Protein AF-A0A359LPT4-F1 (afdb_monomer)

Radius of gyration: 12.15 Å; Cα contacts (8 Å, |Δi|>4): 130; chains: 1; bounding box: 34×28×23 Å

Sequence (80 aa):
MGFALWIDDGLAWAEGTHEYRPMGSAVISVHTHFTTRDFRPSARGRMAVRDPWTFEGFFASIGHLNQHLEKRRREPRRTP

Secondary structure (DSSP, 8-state):
--EEEEEETTEEEEEE-GGGGGG-EEEEETTS---GGG-BTTS---GGG--GGGEEEEESSHHHHHHHHHHHHHS-----

pLDDT: mean 83.71, std 14.03, range [44.56, 96.19]

Structure (mmCIF, N/CA/C/O backbone):
data_AF-A0A359LPT4-F1
#
_entry.id   AF-A0A359LPT4-F1
#
loop_
_atom_site.group_PDB
_atom_site.id
_atom_site.type_symbol
_atom_site.label_atom_id
_atom_site.label_alt_id
_atom_site.label_comp_id
_atom_site.label_asym_id
_atom_site.label_entity_id
_atom_site.label_seq_id
_atom_site.pdbx_PDB_ins_code
_atom_site.Cartn_x
_atom_site.Cartn_y
_atom_site.Cartn_z
_atom_site.occupancy
_atom_site.B_iso_or_equiv
_atom_site.auth_seq_id
_atom_site.auth_comp_id
_atom_site.auth_asym_id
_atom_site.auth_atom_id
_atom_site.pdbx_PDB_model_num
ATOM 1 N N . MET A 1 1 ? 8.462 3.561 -13.310 1.00 71.81 1 MET A N 1
ATOM 2 C CA . MET A 1 1 ? 7.033 3.699 -12.913 1.00 71.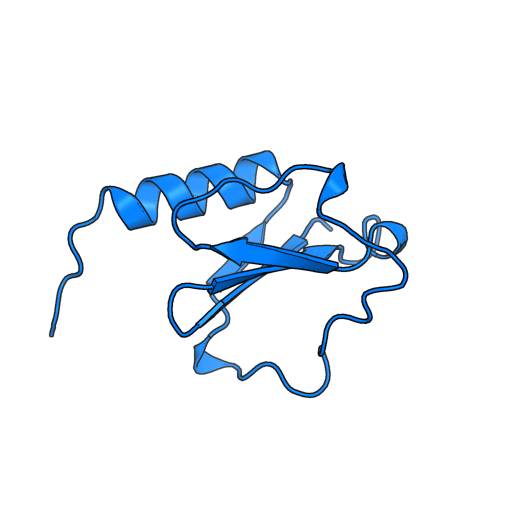81 1 MET A CA 1
ATOM 3 C C . MET A 1 1 ? 6.877 3.143 -11.508 1.00 71.81 1 MET A C 1
ATOM 5 O O . MET A 1 1 ? 7.489 2.121 -11.248 1.00 71.81 1 MET A O 1
ATOM 9 N N . GLY A 1 2 ? 6.140 3.823 -10.623 1.00 90.06 2 GLY A N 1
ATOM 10 C CA . GLY A 1 2 ? 6.089 3.554 -9.179 1.00 90.06 2 GLY A CA 1
ATOM 11 C C . GLY A 1 2 ? 5.114 2.443 -8.772 1.00 90.06 2 GLY A C 1
ATOM 12 O O . GLY A 1 2 ? 5.314 1.279 -9.109 1.00 90.06 2 GLY A O 1
ATOM 13 N N . PHE A 1 3 ? 4.053 2.803 -8.059 1.00 91.81 3 PHE A N 1
ATOM 14 C CA . PHE A 1 3 ? 3.082 1.897 -7.456 1.00 91.81 3 PHE A CA 1
ATOM 15 C C . PHE A 1 3 ? 1.661 2.193 -7.942 1.00 91.81 3 PHE A C 1
ATOM 17 O O . PHE A 1 3 ? 1.298 3.351 -8.123 1.00 91.81 3 PHE A O 1
ATOM 24 N N . ALA A 1 4 ? 0.846 1.160 -8.119 1.00 91.81 4 ALA A N 1
ATOM 25 C CA . ALA A 1 4 ? -0.596 1.275 -8.313 1.00 91.81 4 ALA A CA 1
ATOM 26 C C . ALA A 1 4 ? -1.313 1.108 -6.965 1.00 91.81 4 ALA A C 1
ATOM 28 O O . ALA A 1 4 ? -0.882 0.280 -6.158 1.00 91.81 4 ALA A O 1
ATOM 29 N N . LEU A 1 5 ? -2.378 1.878 -6.721 1.00 92.00 5 LEU A N 1
ATOM 30 C CA . LEU A 1 5 ? -3.167 1.830 -5.487 1.00 92.00 5 LEU A CA 1
ATOM 31 C C . LEU A 1 5 ? -4.636 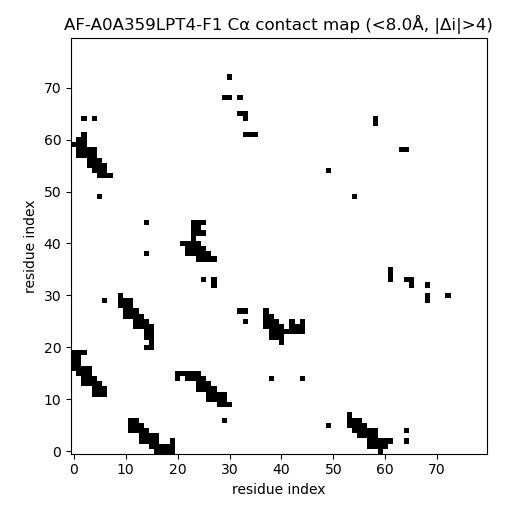1.513 -5.777 1.00 92.00 5 LEU A C 1
ATOM 33 O O . LEU A 1 5 ? -5.253 2.126 -6.648 1.00 92.00 5 LEU A O 1
ATOM 37 N N . TRP A 1 6 ? -5.199 0.622 -4.967 1.00 92.19 6 TRP A N 1
ATOM 38 C CA . TRP A 1 6 ? -6.634 0.382 -4.879 1.00 92.19 6 TRP A CA 1
ATOM 39 C C . TRP A 1 6 ? -7.091 0.515 -3.433 1.00 92.19 6 TRP A C 1
ATOM 41 O O . TRP A 1 6 ? -6.359 0.125 -2.516 1.00 92.19 6 TRP A O 1
ATOM 51 N N . ILE A 1 7 ? -8.295 1.035 -3.224 1.00 90.19 7 ILE A N 1
ATOM 52 C CA . ILE A 1 7 ? -8.910 1.110 -1.905 1.00 90.19 7 ILE A CA 1
ATOM 53 C C . ILE A 1 7 ? -10.315 0.524 -1.952 1.00 90.19 7 ILE A C 1
ATOM 55 O O . ILE A 1 7 ? -11.165 0.994 -2.700 1.00 90.19 7 ILE A O 1
ATOM 59 N N . ASP A 1 8 ? -10.553 -0.464 -1.097 1.00 87.00 8 ASP A N 1
ATOM 60 C CA . ASP A 1 8 ? -11.841 -1.137 -0.961 1.00 87.00 8 ASP A CA 1
ATOM 61 C C . ASP A 1 8 ? -12.046 -1.598 0.482 1.00 87.00 8 ASP A C 1
ATOM 63 O O . ASP A 1 8 ? -11.083 -1.996 1.135 1.00 87.00 8 ASP A O 1
ATOM 67 N N . ASP A 1 9 ? -13.276 -1.500 0.987 1.00 86.50 9 ASP A N 1
ATOM 68 C CA . ASP A 1 9 ? -13.683 -1.971 2.323 1.00 86.50 9 ASP A CA 1
ATOM 69 C C . ASP A 1 9 ? -12.718 -1.597 3.478 1.00 86.50 9 ASP A C 1
ATOM 71 O O . ASP A 1 9 ? -12.423 -2.372 4.383 1.00 86.50 9 ASP A O 1
ATOM 75 N N . GLY A 1 10 ? -12.145 -0.387 3.440 1.00 87.88 10 GLY A N 1
ATOM 76 C CA . GLY A 1 10 ? -11.192 0.070 4.466 1.00 87.88 10 GLY A CA 1
ATOM 77 C C . GLY A 1 10 ? -9.788 -0.552 4.378 1.00 87.88 10 GLY A C 1
ATOM 78 O O . GLY A 1 10 ? -8.958 -0.340 5.270 1.00 87.88 10 GLY A O 1
ATOM 79 N N . LEU A 1 11 ? -9.476 -1.247 3.286 1.00 91.12 11 LEU A N 1
ATOM 80 C CA . LEU A 1 11 ? -8.155 -1.770 2.954 1.00 91.12 11 LEU A CA 1
ATOM 81 C C . LEU A 1 11 ? -7.522 -0.981 1.808 1.00 91.12 11 LEU A C 1
ATOM 83 O O . LEU A 1 11 ? -8.167 -0.658 0.815 1.00 91.12 11 LEU A O 1
ATOM 87 N N . ALA A 1 12 ? -6.231 -0.699 1.946 1.00 92.75 12 ALA A N 1
ATOM 88 C CA . ALA A 1 12 ? -5.400 -0.112 0.910 1.00 92.75 12 ALA A CA 1
ATOM 89 C C . ALA A 1 12 ? -4.472 -1.190 0.345 1.00 92.75 12 ALA A C 1
ATOM 91 O O . ALA A 1 12 ? -3.688 -1.809 1.070 1.00 92.75 12 ALA A O 1
ATOM 92 N N . TRP A 1 13 ? -4.544 -1.389 -0.964 1.00 91.94 13 TRP A N 1
ATOM 93 C CA . TRP A 1 13 ? -3.742 -2.350 -1.702 1.00 91.94 13 TRP A CA 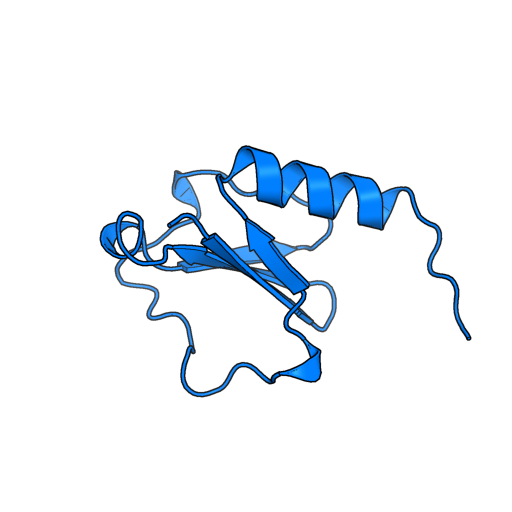1
ATOM 94 C C . TRP A 1 13 ? -2.776 -1.605 -2.606 1.00 91.94 13 TRP A C 1
ATOM 96 O O . TRP A 1 13 ? -3.215 -0.872 -3.487 1.00 91.94 13 TRP A O 1
ATOM 106 N N . ALA A 1 14 ? -1.478 -1.823 -2.427 1.00 92.31 14 ALA A N 1
ATOM 107 C CA . ALA A 1 14 ? -0.456 -1.239 -3.284 1.00 92.31 14 ALA A CA 1
ATOM 108 C C . ALA A 1 14 ? 0.304 -2.327 -4.039 1.00 92.31 14 ALA A C 1
ATOM 110 O O . ALA A 1 14 ? 0.575 -3.397 -3.496 1.00 92.31 14 ALA A O 1
ATOM 111 N N . GLU A 1 15 ? 0.686 -2.049 -5.279 1.00 91.25 15 GLU A N 1
ATOM 112 C CA . GLU A 1 15 ? 1.504 -2.954 -6.082 1.00 91.25 15 GLU A CA 1
ATOM 113 C C . GLU A 1 15 ? 2.591 -2.197 -6.832 1.00 91.25 15 GLU A C 1
ATOM 115 O O . GLU A 1 15 ? 2.322 -1.175 -7.461 1.00 91.25 15 GLU A O 1
ATOM 120 N N . GLY A 1 16 ? 3.820 -2.708 -6.781 1.00 91.19 16 GLY A N 1
ATOM 121 C CA . GLY A 1 16 ? 4.919 -2.189 -7.581 1.00 91.19 16 GLY A CA 1
ATOM 122 C C . GLY A 1 16 ? 4.699 -2.438 -9.076 1.00 91.19 16 GLY A C 1
ATOM 123 O O . GLY A 1 16 ? 4.411 -3.551 -9.512 1.00 91.19 16 GLY A O 1
ATOM 124 N N . THR A 1 17 ? 4.876 -1.399 -9.885 1.00 88.38 17 THR A N 1
ATOM 125 C CA . THR A 1 17 ? 4.765 -1.445 -11.352 1.00 88.38 17 THR A CA 1
ATOM 126 C C . THR A 1 17 ? 6.147 -1.341 -11.991 1.00 88.38 17 THR A C 1
ATOM 128 O O . THR A 1 17 ? 7.072 -0.864 -11.346 1.00 88.38 17 THR A O 1
ATOM 131 N N . HIS A 1 18 ? 6.299 -1.774 -13.250 1.00 84.62 18 HIS A N 1
ATOM 132 C CA . HIS A 1 18 ? 7.557 -1.731 -14.024 1.00 84.62 18 HIS A CA 1
ATOM 133 C C . HIS A 1 18 ? 8.814 -2.020 -13.169 1.00 84.62 18 HIS A C 1
ATOM 135 O O . HIS A 1 18 ? 9.092 -3.178 -12.874 1.00 84.62 18 HIS A O 1
ATOM 141 N N . GLU A 1 19 ? 9.535 -0.974 -12.747 1.00 82.56 19 GLU A N 1
ATOM 142 C CA . GLU A 1 19 ? 10.791 -1.017 -11.984 1.00 82.56 19 GLU A CA 1
ATOM 143 C C . GLU A 1 19 ? 10.613 -1.543 -10.554 1.00 82.56 19 GLU A C 1
ATOM 145 O O . GLU A 1 19 ? 11.488 -2.229 -10.034 1.00 82.56 19 GLU A O 1
ATOM 150 N N . TYR A 1 20 ? 9.462 -1.284 -9.933 1.00 83.56 20 TYR A N 1
ATOM 151 C CA . TYR A 1 20 ? 9.120 -1.785 -8.602 1.00 83.56 20 TYR A CA 1
ATOM 152 C C . TYR A 1 20 ? 8.348 -3.106 -8.645 1.00 83.56 20 TYR A C 1
ATOM 154 O O . TYR A 1 20 ? 8.042 -3.657 -7.589 1.00 83.56 20 TYR A O 1
ATOM 162 N N . ARG A 1 21 ? 8.069 -3.669 -9.832 1.00 83.00 21 ARG A N 1
ATOM 163 C CA . ARG A 1 21 ? 7.418 -4.985 -9.974 1.00 83.00 21 ARG A CA 1
ATOM 164 C C . ARG A 1 21 ? 8.085 -6.085 -9.126 1.00 83.00 21 ARG A C 1
ATOM 166 O O . ARG A 1 21 ? 7.342 -6.869 -8.538 1.00 83.00 21 ARG A O 1
ATOM 173 N N . PRO A 1 22 ? 9.427 -6.146 -8.978 1.00 84.62 22 PRO A N 1
ATOM 174 C CA . PRO A 1 22 ? 10.067 -7.129 -8.103 1.00 84.62 22 PRO A CA 1
ATOM 175 C C . PRO A 1 22 ? 9.722 -6.986 -6.614 1.00 84.62 22 PRO A C 1
ATOM 177 O O . PRO A 1 22 ? 9.799 -7.979 -5.900 1.00 84.62 22 PRO A O 1
ATOM 180 N N . MET A 1 23 ? 9.326 -5.797 -6.132 1.00 88.00 23 MET A N 1
ATOM 181 C CA . MET A 1 23 ? 8.871 -5.626 -4.740 1.00 88.00 23 MET A CA 1
ATOM 182 C C . MET A 1 23 ? 7.546 -6.353 -4.479 1.00 88.00 23 MET A C 1
ATOM 184 O O . MET A 1 23 ? 7.284 -6.771 -3.353 1.00 88.00 23 MET A O 1
ATOM 188 N N . GLY A 1 24 ? 6.724 -6.538 -5.513 1.00 89.81 24 GLY A N 1
ATOM 189 C CA . GLY A 1 24 ? 5.436 -7.213 -5.422 1.00 89.81 24 GLY A CA 1
ATOM 190 C C . GLY A 1 24 ? 4.325 -6.317 -4.879 1.00 89.81 24 GLY A C 1
ATOM 191 O O . GLY A 1 24 ? 4.240 -5.132 -5.208 1.00 89.81 24 GLY A O 1
ATOM 192 N N . SER A 1 25 ? 3.444 -6.906 -4.073 1.00 91.00 25 SER A N 1
ATOM 193 C CA . SER A 1 25 ? 2.230 -6.267 -3.556 1.00 91.00 25 SER A CA 1
ATOM 194 C C . SER A 1 25 ? 2.235 -6.155 -2.033 1.00 91.00 25 SER A C 1
ATOM 196 O O . SER A 1 25 ? 2.847 -6.972 -1.344 1.00 91.00 25 SER A O 1
ATOM 198 N N . ALA A 1 26 ? 1.490 -5.180 -1.520 1.00 92.25 26 ALA A N 1
ATOM 199 C CA . ALA A 1 26 ? 1.229 -4.957 -0.105 1.00 92.25 26 ALA A CA 1
ATOM 200 C C . ALA A 1 26 ? -0.263 -4.687 0.141 1.00 92.25 26 ALA A C 1
ATOM 202 O O . ALA A 1 26 ? -0.974 -4.169 -0.726 1.00 92.25 26 ALA A O 1
ATOM 203 N N . VAL A 1 27 ? -0.722 -5.020 1.347 1.00 91.75 27 VAL A N 1
ATOM 204 C CA . VAL A 1 27 ? -2.087 -4.767 1.826 1.00 91.75 27 VAL A CA 1
ATOM 205 C C . VAL A 1 27 ? -2.000 -4.250 3.236 1.00 91.75 27 VAL A C 1
ATOM 207 O O . VAL A 1 27 ? -1.365 -4.881 4.079 1.00 91.75 27 VAL A O 1
ATOM 210 N N . ILE A 1 28 ? -2.659 -3.135 3.496 1.00 92.62 28 ILE A N 1
ATOM 211 C CA . ILE A 1 28 ? -2.726 -2.545 4.825 1.00 92.62 28 ILE A CA 1
ATOM 212 C C . ILE A 1 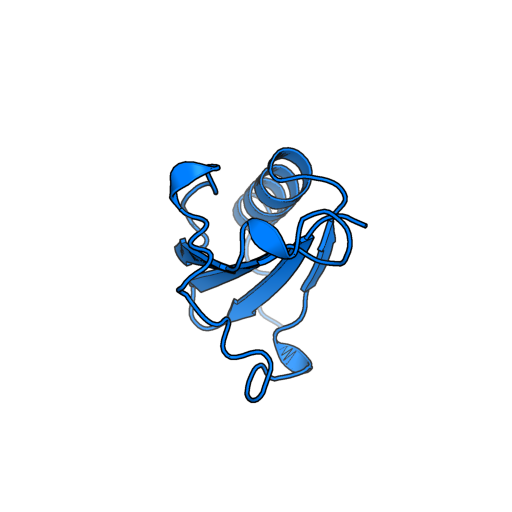28 ? -4.132 -1.993 5.070 1.00 92.62 28 ILE A C 1
ATOM 214 O O . ILE A 1 28 ? -4.937 -1.877 4.145 1.00 92.62 28 ILE A O 1
ATOM 218 N N . SER A 1 29 ? -4.437 -1.596 6.303 1.00 93.25 29 SER A N 1
ATOM 219 C CA . SER A 1 29 ? -5.635 -0.792 6.559 1.00 93.25 29 SER A CA 1
ATOM 220 C C . SER A 1 29 ? -5.462 0.613 5.973 1.00 93.25 29 SER A C 1
ATOM 222 O O . SER A 1 29 ? -4.372 1.190 6.044 1.00 93.25 29 SER A O 1
ATOM 224 N N . VAL A 1 30 ? -6.543 1.232 5.489 1.00 91.81 30 VAL A N 1
ATOM 225 C CA . VAL A 1 30 ? -6.534 2.644 5.053 1.00 91.81 30 VAL A CA 1
ATOM 226 C C . VAL A 1 30 ? -6.104 3.607 6.161 1.00 91.81 30 VAL A C 1
ATOM 228 O O . VAL A 1 30 ? -5.746 4.743 5.858 1.00 91.81 30 VAL A O 1
ATOM 231 N N . HIS A 1 31 ? -6.098 3.162 7.425 1.00 91.38 31 HIS A N 1
ATOM 232 C CA . HIS A 1 31 ? -5.655 3.909 8.607 1.00 91.38 31 HIS A CA 1
ATOM 233 C C . HIS A 1 31 ? -4.163 3.737 8.951 1.00 91.38 31 HIS A C 1
ATOM 235 O O . HIS A 1 31 ? -3.669 4.383 9.873 1.00 91.38 31 HIS A O 1
ATOM 241 N N . THR A 1 32 ? -3.420 2.932 8.190 1.00 93.31 32 THR A N 1
ATOM 242 C CA . THR A 1 32 ? -1.983 2.664 8.399 1.00 93.31 32 THR A CA 1
ATOM 243 C C . THR A 1 32 ? -1.109 3.134 7.232 1.00 93.31 32 THR A C 1
ATOM 245 O O . THR A 1 32 ? -1.623 3.572 6.207 1.00 93.31 32 THR A O 1
ATOM 248 N N . HIS A 1 33 ? 0.215 3.102 7.380 1.00 96.19 33 HIS A N 1
ATOM 249 C CA . HIS A 1 33 ? 1.150 3.471 6.313 1.00 96.19 33 HIS A CA 1
ATOM 250 C C . HIS A 1 33 ? 1.823 2.247 5.711 1.00 96.19 33 HIS A C 1
ATOM 252 O O . HIS A 1 33 ? 2.121 1.290 6.421 1.00 96.19 33 HIS A O 1
ATOM 258 N N . PHE A 1 34 ? 2.107 2.317 4.415 1.00 95.00 34 PHE A N 1
ATOM 259 C CA . PHE A 1 34 ? 2.937 1.336 3.743 1.00 95.00 34 PHE A CA 1
ATOM 260 C C . PHE A 1 34 ? 4.392 1.516 4.157 1.00 95.00 34 PHE A C 1
ATOM 262 O O . PHE A 1 34 ? 4.928 2.630 4.159 1.00 95.00 34 PHE A O 1
ATOM 269 N N . THR A 1 35 ? 5.049 0.396 4.415 1.00 94.19 35 THR A N 1
ATOM 270 C CA . THR A 1 35 ? 6.494 0.278 4.561 1.00 94.19 35 THR A CA 1
ATOM 271 C C . THR A 1 35 ? 7.036 -0.667 3.497 1.00 94.19 35 THR A C 1
ATOM 273 O O . THR A 1 35 ? 6.320 -1.508 2.959 1.00 94.19 35 THR A O 1
ATOM 276 N N . THR A 1 36 ? 8.331 -0.577 3.199 1.00 91.06 36 THR A N 1
ATOM 277 C CA . THR A 1 36 ? 8.985 -1.483 2.240 1.00 91.06 36 THR A CA 1
ATOM 278 C C . THR A 1 36 ? 8.862 -2.959 2.629 1.00 91.06 36 THR A C 1
ATOM 280 O O . THR A 1 36 ? 8.859 -3.809 1.746 1.00 91.06 36 THR A O 1
ATOM 283 N N . ARG A 1 37 ? 8.729 -3.270 3.927 1.00 91.25 37 ARG A N 1
ATOM 284 C CA . ARG A 1 37 ? 8.594 -4.640 4.453 1.00 91.25 37 ARG A CA 1
ATOM 285 C C . ARG A 1 37 ? 7.210 -5.247 4.233 1.00 91.25 37 ARG A C 1
ATOM 287 O O . ARG A 1 37 ? 7.077 -6.469 4.276 1.00 91.25 37 ARG A O 1
ATOM 294 N N . ASP A 1 38 ? 6.199 -4.413 4.006 1.00 91.94 38 ASP A N 1
ATOM 295 C CA . ASP A 1 38 ? 4.839 -4.878 3.721 1.00 91.94 38 ASP A CA 1
ATOM 296 C C . ASP A 1 38 ? 4.727 -5.446 2.302 1.00 91.94 38 ASP A C 1
ATOM 298 O O . ASP A 1 38 ? 3.869 -6.289 2.035 1.00 91.94 38 ASP A O 1
ATOM 302 N N . PHE A 1 39 ? 5.615 -5.014 1.399 1.00 91.44 39 PHE A N 1
ATOM 303 C CA . PHE A 1 39 ? 5.669 -5.494 0.026 1.00 91.44 39 PHE A CA 1
ATOM 304 C C . PHE A 1 39 ? 6.324 -6.868 -0.033 1.00 91.44 39 PHE A C 1
ATOM 306 O O . PHE A 1 39 ? 7.466 -7.063 0.389 1.00 91.44 39 PHE A O 1
ATOM 313 N N . ARG A 1 40 ? 5.581 -7.838 -0.567 1.00 89.75 40 ARG A N 1
ATOM 314 C CA . ARG A 1 40 ? 6.044 -9.216 -0.713 1.00 89.75 40 ARG A CA 1
ATOM 315 C C . ARG A 1 40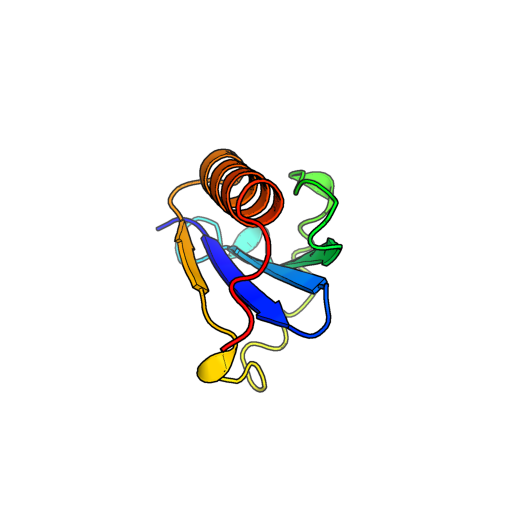 ? 6.049 -9.607 -2.192 1.00 89.75 40 ARG A C 1
ATOM 317 O O . ARG A 1 40 ? 4.982 -9.604 -2.806 1.00 89.75 40 ARG A O 1
ATOM 324 N N . PRO A 1 41 ? 7.190 -10.058 -2.750 1.00 84.50 41 PRO A N 1
ATOM 325 C CA . PRO A 1 41 ? 7.265 -10.536 -4.135 1.00 84.50 41 PRO A CA 1
ATOM 326 C C . PRO A 1 41 ? 6.366 -11.753 -4.397 1.00 84.50 41 PRO A C 1
ATOM 328 O O . PRO A 1 41 ? 5.819 -11.920 -5.484 1.00 84.50 41 PRO A O 1
ATOM 331 N N . SER A 1 42 ? 6.204 -12.613 -3.384 1.00 75.00 42 SER A N 1
ATOM 332 C CA . SER A 1 42 ? 5.363 -13.814 -3.432 1.00 75.00 42 SER A CA 1
ATOM 333 C C . SER A 1 42 ? 3.889 -13.538 -3.157 1.00 75.00 42 SER A C 1
ATOM 335 O O . SER A 1 42 ? 3.045 -14.379 -3.476 1.00 75.00 42 SER A O 1
ATOM 337 N N . ALA A 1 43 ? 3.557 -12.362 -2.612 1.00 67.69 43 ALA A N 1
ATOM 338 C CA . ALA A 1 43 ? 2.194 -11.876 -2.672 1.00 67.69 43 ALA A CA 1
ATOM 339 C C . ALA A 1 43 ? 1.942 -11.512 -4.132 1.00 67.69 43 ALA A C 1
ATOM 341 O O . ALA A 1 43 ? 2.160 -10.377 -4.551 1.00 67.69 43 ALA A O 1
ATOM 342 N N . ARG A 1 44 ? 1.507 -12.497 -4.930 1.00 58.47 44 ARG A N 1
A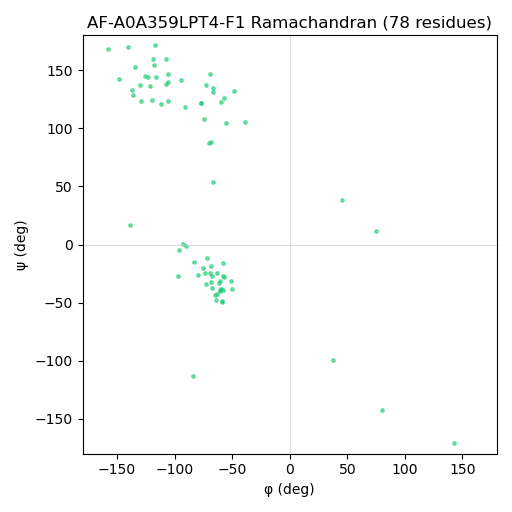TOM 343 C CA . ARG A 1 44 ? 0.845 -12.203 -6.196 1.00 58.47 44 ARG A CA 1
ATOM 344 C C . ARG A 1 44 ? -0.306 -11.286 -5.827 1.00 58.47 44 ARG A C 1
ATOM 346 O O . ARG A 1 44 ? -1.298 -11.743 -5.253 1.00 58.47 44 ARG A O 1
ATOM 353 N N . GLY A 1 45 ? -0.154 -9.995 -6.107 1.00 54.44 45 GLY A N 1
ATOM 354 C CA . GLY A 1 45 ? -1.290 -9.102 -6.125 1.00 54.44 45 GLY A CA 1
ATOM 355 C C . GLY A 1 45 ? -2.342 -9.792 -6.967 1.00 54.44 45 GLY A C 1
ATOM 356 O O . GLY A 1 45 ? -2.039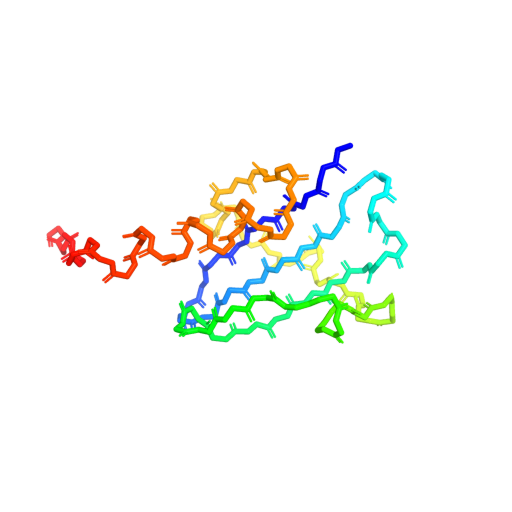 -10.352 -8.025 1.00 54.44 45 GLY A O 1
ATOM 357 N N . ARG A 1 46 ? -3.574 -9.847 -6.471 1.00 53.09 46 ARG A N 1
ATOM 358 C CA . ARG A 1 46 ? -4.720 -10.301 -7.256 1.00 53.09 46 ARG A CA 1
ATOM 359 C C . ARG A 1 46 ? -4.986 -9.295 -8.393 1.00 53.09 46 ARG A C 1
ATOM 361 O O . ARG A 1 46 ? -6.098 -8.803 -8.505 1.00 53.09 46 ARG A O 1
ATOM 368 N N . MET A 1 47 ? -3.993 -8.971 -9.230 1.00 51.91 47 MET A N 1
ATOM 369 C CA . MET A 1 47 ? -4.133 -8.121 -10.415 1.00 51.91 47 MET A CA 1
ATOM 370 C C . MET A 1 47 ? -5.287 -8.594 -11.296 1.00 51.91 47 MET A C 1
ATOM 372 O O . MET A 1 47 ? -5.950 -7.784 -11.923 1.00 51.91 47 MET A O 1
ATOM 376 N N . ALA A 1 48 ? -5.553 -9.903 -11.314 1.00 50.28 48 ALA A N 1
ATOM 377 C CA . ALA A 1 48 ? -6.620 -10.485 -12.114 1.00 50.28 48 ALA A CA 1
ATOM 378 C C . ALA A 1 48 ? -8.044 -10.179 -11.604 1.00 50.28 48 ALA A C 1
ATOM 380 O O . ALA A 1 48 ? -8.993 -10.481 -12.316 1.00 50.28 48 ALA A O 1
ATOM 381 N N . VAL A 1 49 ? -8.220 -9.637 -10.388 1.00 54.44 49 VAL A N 1
ATOM 382 C CA . VAL A 1 49 ? -9.548 -9.508 -9.744 1.00 54.44 49 VAL A CA 1
ATOM 383 C C . VAL A 1 49 ? -9.741 -8.164 -9.025 1.00 54.44 49 VAL A C 1
ATOM 385 O O . VAL A 1 49 ? -10.610 -8.057 -8.167 1.00 54.44 49 VAL A O 1
ATOM 388 N N . ARG A 1 50 ? -8.926 -7.134 -9.297 1.00 65.81 50 ARG A N 1
ATOM 389 C CA . ARG A 1 50 ? -9.168 -5.813 -8.691 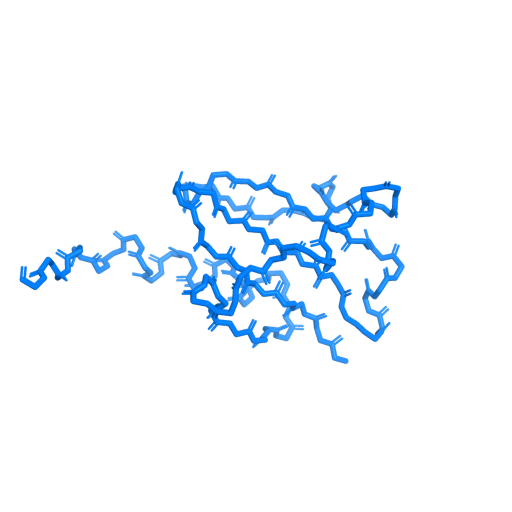1.00 65.81 50 ARG A CA 1
ATOM 390 C C . ARG A 1 50 ? -10.046 -4.971 -9.596 1.00 65.81 50 ARG A C 1
ATOM 392 O O . ARG A 1 50 ? -9.694 -4.681 -10.735 1.00 65.81 50 ARG A O 1
ATOM 399 N N . ASP A 1 51 ? -11.201 -4.636 -9.049 1.00 69.44 51 ASP A N 1
ATOM 400 C CA . ASP A 1 51 ? -12.271 -3.932 -9.719 1.00 69.44 51 ASP A CA 1
ATOM 401 C C . ASP A 1 51 ? -11.851 -2.481 -10.070 1.00 69.44 51 ASP A C 1
ATOM 403 O O . ASP A 1 51 ? -11.257 -1.801 -9.220 1.00 69.44 51 ASP A O 1
ATOM 407 N N . PRO A 1 52 ? -12.125 -1.986 -11.296 1.00 72.12 52 PRO A N 1
ATOM 408 C CA . PRO A 1 52 ? -11.773 -0.627 -11.710 1.00 72.12 52 PRO A CA 1
ATOM 409 C C . PRO A 1 52 ? -12.349 0.475 -10.811 1.00 72.12 52 PRO A C 1
ATOM 411 O O . PRO A 1 52 ? -11.727 1.528 -10.691 1.00 72.12 52 PRO A O 1
ATOM 414 N N . TRP A 1 53 ? -13.491 0.244 -10.155 1.00 74.50 53 TRP A N 1
ATOM 415 C CA . TRP A 1 53 ? -14.147 1.199 -9.255 1.00 74.50 53 TRP A CA 1
ATOM 416 C C . TRP A 1 53 ? -13.361 1.440 -7.961 1.00 74.50 53 TRP A C 1
ATOM 418 O O . TRP A 1 53 ? -13.571 2.449 -7.295 1.00 74.50 53 TRP A O 1
ATOM 428 N N . THR A 1 54 ? -12.438 0.541 -7.615 1.00 86.62 54 THR A N 1
ATOM 429 C CA . THR A 1 54 ? -11.583 0.649 -6.420 1.00 86.62 54 THR A CA 1
ATOM 430 C C . THR A 1 54 ? -10.217 1.261 -6.725 1.00 86.62 54 THR A C 1
ATOM 432 O O . THR A 1 54 ? -9.410 1.453 -5.816 1.00 86.62 54 THR A O 1
ATOM 435 N N . PHE A 1 55 ? -9.918 1.530 -8.000 1.00 89.06 55 PHE A N 1
ATOM 436 C CA . PHE A 1 55 ? -8.626 2.054 -8.423 1.00 89.06 55 PHE A CA 1
ATOM 437 C C . PHE A 1 55 ? -8.510 3.550 -8.127 1.00 89.06 55 PHE A C 1
ATOM 439 O O . PHE A 1 55 ? -9.273 4.359 -8.643 1.00 89.06 55 PHE A O 1
ATOM 446 N N . GLU A 1 56 ? -7.502 3.920 -7.341 1.00 90.44 56 GLU A N 1
ATOM 447 C CA . GLU A 1 56 ? -7.274 5.313 -6.940 1.00 90.44 56 GLU A CA 1
ATOM 448 C C . GLU A 1 56 ? -6.226 6.008 -7.817 1.00 90.44 56 GLU A C 1
ATOM 450 O O . GLU A 1 56 ? -6.252 7.229 -7.956 1.00 90.44 56 GLU A O 1
ATOM 455 N N . GLY A 1 57 ? -5.289 5.257 -8.409 1.00 91.12 57 GLY A N 1
ATOM 456 C CA . GLY A 1 57 ? -4.293 5.821 -9.319 1.00 91.12 57 GLY A CA 1
ATOM 457 C C . GLY A 1 57 ? -2.894 5.215 -9.227 1.00 91.12 57 GLY A C 1
ATOM 458 O O . GLY A 1 57 ? -2.645 4.211 -8.551 1.00 91.12 57 GLY A O 1
ATOM 459 N N . PHE A 1 58 ? -1.965 5.871 -9.926 1.00 92.81 58 PHE A N 1
ATOM 460 C CA . PHE A 1 58 ? -0.536 5.565 -9.909 1.00 92.81 58 PHE A CA 1
ATOM 461 C C . PHE A 1 58 ? 0.241 6.600 -9.098 1.00 92.81 58 PHE A C 1
ATOM 463 O O . PHE A 1 58 ? 0.026 7.804 -9.213 1.00 92.81 58 PHE A O 1
ATOM 470 N N . PHE A 1 59 ? 1.212 6.121 -8.331 1.00 93.62 59 PHE A N 1
ATOM 471 C CA . PHE A 1 59 ? 1.988 6.909 -7.387 1.00 93.62 59 PHE A CA 1
ATOM 472 C C . PHE A 1 59 ? 3.475 6.661 -7.600 1.00 93.62 59 PHE A C 1
ATOM 474 O O . PHE A 1 59 ? 3.912 5.532 -7.780 1.00 93.62 59 PHE A O 1
ATOM 481 N N . ALA A 1 60 ? 4.282 7.717 -7.575 1.00 91.88 60 ALA A N 1
ATOM 482 C CA . ALA A 1 60 ? 5.710 7.623 -7.885 1.00 91.88 60 ALA A CA 1
ATOM 483 C C . ALA A 1 60 ? 6.535 6.862 -6.828 1.00 91.88 60 ALA A C 1
ATOM 485 O O . ALA A 1 60 ? 7.600 6.343 -7.146 1.00 91.88 60 ALA A O 1
ATOM 486 N N . SER A 1 61 ? 6.068 6.797 -5.578 1.00 93.31 61 SER A N 1
ATOM 487 C CA . SER A 1 61 ? 6.805 6.196 -4.462 1.00 93.31 61 SER A CA 1
ATOM 488 C C . SER A 1 61 ? 5.876 5.767 -3.322 1.00 93.31 61 SER A C 1
ATOM 490 O O . SER A 1 61 ? 4.719 6.186 -3.263 1.00 93.31 61 SER A O 1
ATOM 492 N N . ILE A 1 62 ? 6.406 4.990 -2.368 1.00 93.62 62 ILE A N 1
ATOM 493 C CA . ILE A 1 62 ? 5.706 4.644 -1.116 1.00 93.62 62 ILE A CA 1
ATOM 494 C C . ILE A 1 62 ? 5.317 5.903 -0.327 1.00 93.62 62 ILE A C 1
ATOM 496 O O . ILE A 1 62 ? 4.216 5.984 0.210 1.00 93.62 62 ILE A O 1
ATOM 500 N N . GLY A 1 63 ? 6.187 6.918 -0.297 1.00 95.88 63 GLY A N 1
ATOM 501 C CA . GLY A 1 63 ? 5.873 8.198 0.343 1.00 95.88 63 GLY A CA 1
ATOM 502 C C . GLY A 1 63 ? 4.667 8.886 -0.302 1.00 95.88 63 GLY A C 1
ATOM 503 O O . GLY A 1 63 ? 3.798 9.389 0.403 1.00 95.88 63 GLY A O 1
ATOM 504 N N . HIS A 1 64 ? 4.565 8.833 -1.633 1.00 95.25 64 HIS A N 1
ATOM 505 C CA . HIS A 1 64 ? 3.433 9.407 -2.358 1.00 95.25 64 HIS A CA 1
ATOM 506 C C . HIS A 1 64 ? 2.118 8.644 -2.084 1.00 95.25 64 HIS A C 1
ATOM 508 O O . HIS A 1 64 ? 1.082 9.285 -1.911 1.00 95.25 64 HIS A O 1
ATOM 514 N N . LEU A 1 65 ? 2.157 7.307 -1.947 1.00 93.31 65 LEU A N 1
ATOM 515 C CA . LEU A 1 65 ? 1.000 6.506 -1.501 1.00 93.31 65 LEU A CA 1
ATOM 516 C C . LEU A 1 65 ? 0.517 6.938 -0.112 1.00 93.31 65 LEU A C 1
ATOM 518 O O . LEU A 1 65 ? -0.669 7.179 0.101 1.00 93.31 65 LEU A O 1
ATOM 522 N N . ASN A 1 66 ? 1.449 7.045 0.834 1.00 95.94 66 ASN A N 1
ATOM 523 C CA . ASN A 1 66 ? 1.140 7.398 2.215 1.00 95.94 66 ASN A CA 1
ATOM 524 C C . ASN A 1 66 ? 0.542 8.805 2.311 1.00 95.94 66 ASN A C 1
ATOM 526 O O . ASN A 1 66 ? -0.486 8.978 2.957 1.00 95.94 66 ASN A O 1
ATOM 530 N N . GLN A 1 67 ? 1.092 9.772 1.573 1.00 95.44 67 GLN A N 1
ATOM 531 C CA . GLN A 1 67 ? 0.542 11.125 1.515 1.00 95.44 67 GLN A CA 1
ATOM 532 C C . GLN A 1 67 ? -0.906 11.148 0.990 1.00 95.44 67 GLN A C 1
ATOM 534 O O . GLN A 1 67 ? -1.722 11.929 1.481 1.00 95.44 67 GLN A O 1
ATOM 539 N N . HIS A 1 68 ? -1.244 10.306 0.005 1.00 93.81 68 HIS A N 1
ATOM 540 C CA . HIS A 1 68 ? -2.623 10.167 -0.484 1.00 93.81 68 HIS A CA 1
ATOM 541 C C . HIS A 1 68 ? -3.554 9.617 0.598 1.00 93.81 68 HIS A C 1
ATOM 543 O O . HIS A 1 68 ? -4.603 10.201 0.868 1.00 93.81 68 HIS A O 1
ATOM 549 N N . LEU A 1 69 ? -3.142 8.546 1.284 1.00 92.81 69 LEU A N 1
ATOM 550 C CA . LEU A 1 69 ? -3.912 7.964 2.387 1.00 92.81 69 LEU A CA 1
ATOM 551 C C . LEU A 1 69 ? -4.115 8.958 3.538 1.00 92.81 69 LEU A C 1
ATOM 553 O O . LEU A 1 69 ? -5.201 9.022 4.109 1.00 92.81 69 LEU A O 1
ATOM 557 N N . GLU A 1 70 ? -3.106 9.762 3.867 1.00 94.19 70 GLU A N 1
ATOM 558 C CA . GLU A 1 70 ? -3.215 10.802 4.892 1.00 94.19 70 GLU A CA 1
ATOM 559 C C . GLU A 1 70 ? -4.197 11.908 4.507 1.00 94.19 70 GLU A C 1
ATOM 561 O O . GLU A 1 70 ? -5.006 12.313 5.342 1.00 94.19 70 GLU A O 1
ATOM 566 N N . LYS A 1 71 ? -4.159 12.384 3.255 1.00 91.69 71 LYS A N 1
ATOM 567 C CA . LYS A 1 71 ? -5.129 13.368 2.749 1.00 91.69 71 LYS A CA 1
ATOM 568 C C . LYS A 1 71 ? -6.551 12.826 2.855 1.00 91.69 71 LYS A C 1
ATOM 570 O O . LYS A 1 71 ? -7.394 13.458 3.485 1.00 91.69 71 LYS A O 1
ATOM 575 N N . ARG A 1 72 ? -6.763 11.593 2.392 1.00 88.38 72 ARG A N 1
ATOM 576 C CA . ARG A 1 72 ? -8.061 10.911 2.432 1.00 88.38 72 ARG A CA 1
ATOM 577 C C . ARG A 1 72 ? -8.612 10.718 3.847 1.00 88.38 72 ARG A C 1
ATOM 579 O O . ARG A 1 72 ? -9.820 10.714 4.029 1.00 88.38 72 ARG A O 1
ATOM 586 N N . ARG A 1 73 ? -7.755 10.557 4.864 1.00 87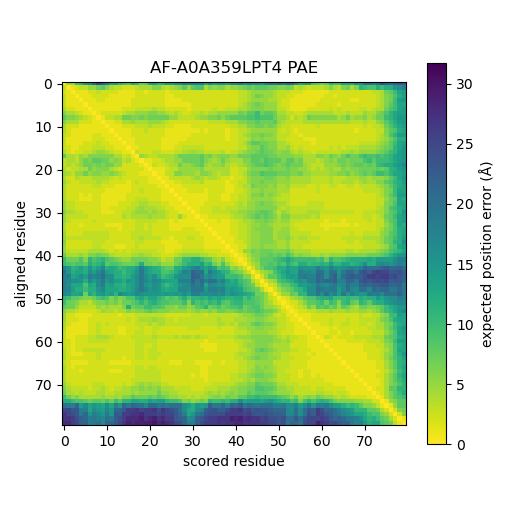.44 73 ARG A N 1
ATOM 587 C CA . ARG A 1 73 ? -8.182 10.502 6.281 1.00 87.44 73 ARG A CA 1
ATOM 588 C C . ARG A 1 73 ? -8.619 11.853 6.825 1.00 87.44 73 ARG A C 1
ATOM 590 O O . ARG A 1 73 ? -9.453 11.904 7.723 1.00 87.44 73 ARG A O 1
ATOM 597 N N . ARG A 1 74 ? -7.977 12.924 6.357 1.00 86.00 74 ARG A N 1
ATOM 598 C CA . ARG A 1 74 ? -8.257 14.297 6.790 1.00 86.00 74 ARG A CA 1
ATOM 599 C C . ARG A 1 74 ? -9.493 14.858 6.110 1.00 86.00 74 ARG A C 1
ATOM 601 O O . ARG A 1 74 ? -10.134 15.734 6.675 1.00 86.00 74 ARG A O 1
ATOM 608 N N . GLU A 1 75 ? -9.821 14.360 4.926 1.00 80.75 75 GLU A N 1
ATOM 609 C CA . GLU A 1 75 ? -11.086 14.644 4.271 1.00 80.75 75 GLU A CA 1
ATOM 610 C C . GLU A 1 75 ? -12.193 13.849 4.981 1.00 80.75 75 GLU A C 1
ATOM 612 O O . GLU A 1 75 ? -12.238 12.621 4.865 1.00 80.75 75 GLU A O 1
ATOM 617 N N . PRO A 1 76 ? -13.091 14.498 5.751 1.00 58.41 76 PRO A N 1
ATOM 618 C CA . PRO A 1 76 ? -14.275 13.809 6.234 1.00 58.41 76 PRO A CA 1
ATOM 619 C C . PRO A 1 76 ? -15.011 13.293 5.002 1.00 58.41 76 PRO A C 1
ATOM 621 O O . PRO A 1 76 ? -15.267 14.070 4.081 1.00 58.41 76 PRO A O 1
ATOM 624 N N . ARG A 1 77 ? -15.298 11.982 4.971 1.00 58.19 77 ARG A N 1
ATOM 625 C CA . ARG A 1 77 ? -16.114 11.333 3.935 1.00 58.19 77 ARG A CA 1
ATOM 626 C C . ARG A 1 77 ? -17.267 12.272 3.582 1.00 58.19 77 ARG A C 1
ATOM 628 O O . ARG A 1 77 ? -18.201 12.417 4.367 1.00 58.19 77 ARG A O 1
ATOM 635 N N . ARG A 1 78 ? -17.190 12.924 2.417 1.00 49.56 78 ARG A N 1
ATOM 636 C CA . ARG A 1 78 ? -18.359 13.530 1.788 1.00 49.56 78 ARG A CA 1
ATOM 637 C C . ARG A 1 78 ? -19.224 12.357 1.362 1.00 49.56 78 ARG A C 1
ATOM 639 O O . ARG A 1 78 ? -19.032 11.793 0.291 1.00 49.56 78 ARG A O 1
ATOM 646 N N . THR A 1 79 ? -20.076 11.913 2.275 1.00 46.69 79 THR A N 1
ATOM 647 C CA . THR A 1 79 ? -21.204 11.049 1.953 1.00 46.69 79 THR A CA 1
ATOM 648 C C . THR A 1 79 ? -22.065 11.828 0.950 1.00 46.69 79 THR A C 1
ATOM 650 O O . THR A 1 79 ? -22.396 12.976 1.264 1.00 46.69 79 THR A O 1
ATOM 653 N N . PRO A 1 80 ? -22.338 11.300 -0.257 1.00 44.56 80 PRO A N 1
ATOM 654 C CA . PRO A 1 80 ? -23.385 11.852 -1.109 1.00 44.56 80 PRO A CA 1
ATOM 655 C C . PRO A 1 80 ? -24.760 11.728 -0.442 1.00 44.56 80 PRO A C 1
ATOM 657 O O . PRO A 1 80 ? -24.935 10.808 0.393 1.00 44.56 80 PRO A O 1
#

Mean predicted aligned error: 6.05 Å

Nearest PDB structures (foldseek):
  6qba-assembly1_B  TM=6.207E-01  e=6.906E+00  Saccharolobus solfataricus

Foldseek 3Di:
DAWWWFDDPQKIKIAGDDVCNQQGIAIDGLPDADDSVRRDNVPHPCPVDGDPVRTPGDAHYSVRVRVVSVVVVVPDPPDD

Solvent-accessible surface area (backbone atoms only — not comparable to full-atom values): 4572 Å² total; per-residue (Å²): 95,31,30,41,37,33,51,54,99,65,32,34,37,39,32,33,30,78,79,33,36,76,46,17,16,30,74,45,48,51,90,58,74,80,52,81,84,58,35,31,58,84,42,69,59,64,74,91,72,65,59,75,90,32,54,75,49,78,27,78,39,64,67,51,48,38,53,51,42,52,50,59,68,70,46,73,82,80,73,129